Protein AF-A0A9W7YJ71-F1 (afdb_monomer)

pLDDT: mean 81.53, std 12.59, range [41.56, 95.38]

Structure (mmCIF, N/CA/C/O backbone):
data_AF-A0A9W7YJ71-F1
#
_entry.id   AF-A0A9W7YJ71-F1
#
loop_
_atom_site.group_PDB
_atom_site.id
_atom_site.type_symbol
_atom_site.label_atom_id
_atom_site.label_alt_id
_atom_site.label_comp_id
_atom_site.label_asym_id
_atom_site.label_entity_id
_atom_site.label_seq_id
_atom_site.pdbx_PDB_ins_code
_atom_site.Cartn_x
_atom_site.Cartn_y
_atom_site.Cartn_z
_atom_site.occupancy
_atom_site.B_iso_or_equiv
_atom_site.auth_seq_id
_atom_site.auth_comp_id
_atom_site.auth_asym_id
_atom_site.auth_atom_id
_atom_site.pdbx_PDB_model_num
ATOM 1 N N . MET A 1 1 ? -9.038 2.566 -7.094 1.00 49.34 1 MET A N 1
ATOM 2 C CA . MET A 1 1 ? -9.253 1.370 -6.265 1.00 49.34 1 MET A CA 1
ATOM 3 C C . MET A 1 1 ? -8.618 1.609 -4.907 1.00 49.34 1 MET A C 1
ATOM 5 O O . MET A 1 1 ? -7.396 1.577 -4.784 1.00 49.34 1 MET A O 1
ATOM 9 N N . LYS A 1 2 ? -9.420 1.987 -3.913 1.00 62.50 2 LYS A N 1
ATOM 10 C CA . LYS A 1 2 ? -8.947 2.127 -2.531 1.00 62.50 2 LYS A CA 1
ATOM 11 C C . LYS A 1 2 ? -9.105 0.766 -1.852 1.00 62.50 2 LYS A C 1
ATOM 13 O O . LYS A 1 2 ? -10.143 0.144 -1.993 1.00 62.50 2 LYS A O 1
ATOM 18 N N . ILE A 1 3 ? -8.117 0.320 -1.075 1.00 68.12 3 ILE A N 1
ATOM 19 C CA . ILE A 1 3 ? -8.191 -0.930 -0.277 1.00 68.12 3 ILE A CA 1
ATOM 20 C C . ILE A 1 3 ? -9.425 -0.967 0.646 1.00 68.12 3 ILE A C 1
ATOM 22 O O . ILE A 1 3 ? -9.935 -2.026 0.986 1.00 68.12 3 ILE A O 1
ATOM 26 N N . ILE A 1 4 ? -9.928 0.211 1.015 1.00 65.69 4 ILE A N 1
ATOM 27 C CA . ILE A 1 4 ? -11.157 0.383 1.793 1.00 65.69 4 ILE A CA 1
ATOM 28 C C . ILE A 1 4 ? -12.391 -0.100 1.007 1.00 65.69 4 ILE A C 1
ATOM 30 O O . ILE A 1 4 ? -13.30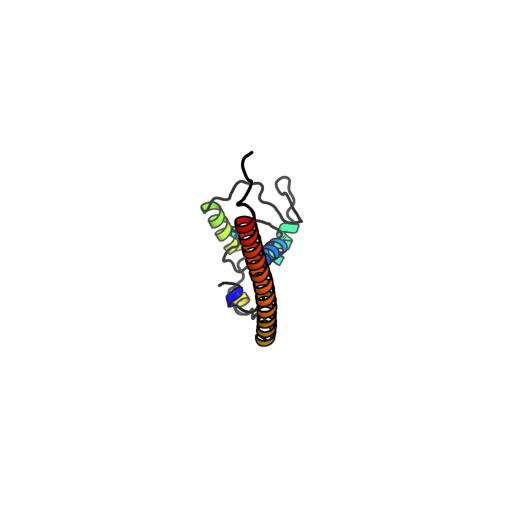8 -0.642 1.604 1.00 65.69 4 ILE A O 1
ATOM 34 N N . GLU A 1 5 ? -12.401 0.058 -0.320 1.00 67.69 5 GLU A N 1
ATOM 35 C CA . GLU A 1 5 ? -13.512 -0.332 -1.204 1.00 67.69 5 GLU A CA 1
ATOM 36 C C . GLU A 1 5 ? -13.524 -1.840 -1.492 1.00 67.69 5 GLU A C 1
ATOM 38 O O . GLU A 1 5 ? -14.567 -2.385 -1.831 1.00 67.69 5 GLU A O 1
ATOM 43 N N . SER A 1 6 ? -12.379 -2.525 -1.383 1.00 69.50 6 SER A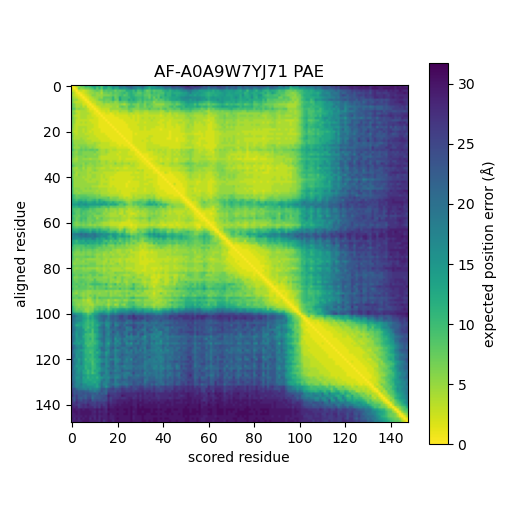 N 1
ATOM 44 C CA . SER A 1 6 ? -12.289 -3.954 -1.707 1.00 69.50 6 SER A CA 1
ATOM 45 C C . SER A 1 6 ? -12.767 -4.874 -0.584 1.00 69.50 6 SER A C 1
ATOM 47 O O . SER A 1 6 ? -12.883 -6.072 -0.825 1.00 69.50 6 SER A O 1
ATOM 49 N N . GLU A 1 7 ? -12.980 -4.352 0.633 1.00 69.31 7 GLU A N 1
ATOM 50 C CA . GLU A 1 7 ? -13.457 -5.060 1.845 1.00 69.31 7 GLU A CA 1
ATOM 51 C C . GLU A 1 7 ? -12.681 -6.336 2.243 1.00 69.31 7 GLU A C 1
ATOM 53 O O . GLU A 1 7 ? -12.984 -6.986 3.240 1.00 69.31 7 GLU A O 1
ATOM 58 N N . CYS A 1 8 ? -11.624 -6.680 1.511 1.00 75.06 8 CYS A N 1
ATOM 59 C CA . CYS A 1 8 ? -10.823 -7.882 1.709 1.00 75.06 8 CYS A CA 1
ATOM 60 C C . CYS A 1 8 ? -9.917 -7.801 2.944 1.00 75.06 8 CYS A C 1
ATOM 62 O O . CYS A 1 8 ? -9.524 -8.825 3.493 1.00 75.06 8 CYS A O 1
ATOM 64 N N . LEU A 1 9 ? -9.576 -6.588 3.389 1.00 77.06 9 LEU A N 1
ATOM 65 C CA . LEU A 1 9 ? -8.653 -6.341 4.499 1.00 77.06 9 LEU A CA 1
ATOM 66 C C . LEU A 1 9 ? -9.236 -5.301 5.466 1.00 77.06 9 LEU A C 1
ATOM 68 O O . LEU A 1 9 ? -8.781 -4.153 5.517 1.00 77.06 9 LEU A O 1
ATOM 72 N N . PRO A 1 10 ? -10.256 -5.684 6.248 1.00 73.25 10 PRO A N 1
ATOM 73 C CA . PRO A 1 10 ? -10.951 -4.770 7.135 1.00 73.25 10 PRO A CA 1
ATOM 74 C C . PRO A 1 10 ? -10.023 -4.232 8.228 1.00 73.25 10 PRO A C 1
ATOM 76 O O . PRO A 1 10 ? -9.239 -4.958 8.841 1.00 73.25 10 PRO A O 1
ATOM 79 N N . GLY A 1 11 ? -10.106 -2.924 8.470 1.00 74.94 11 GLY A N 1
ATOM 80 C CA . GLY A 1 11 ? -9.289 -2.237 9.473 1.00 74.94 11 GLY A CA 1
ATOM 81 C C . GLY A 1 11 ? -7.826 -2.007 9.078 1.00 74.94 11 GLY A C 1
ATOM 82 O O . GLY A 1 11 ? -7.089 -1.417 9.868 1.00 74.94 11 GLY A O 1
ATOM 83 N N . LYS A 1 12 ? -7.384 -2.423 7.881 1.00 82.56 12 LYS A N 1
ATOM 84 C CA . LYS A 1 12 ? -6.053 -2.069 7.369 1.00 82.56 12 LYS A C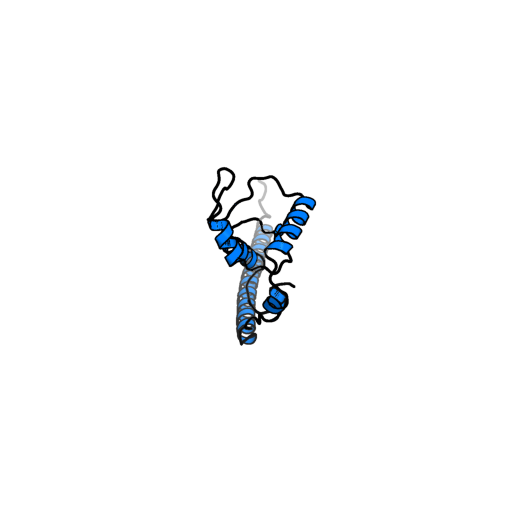A 1
ATOM 85 C C . LYS A 1 12 ? -6.070 -0.698 6.709 1.00 82.56 12 LYS A C 1
ATOM 87 O O . LYS A 1 12 ? -6.935 -0.389 5.892 1.00 82.56 12 LYS A O 1
ATOM 92 N N . THR A 1 13 ? -5.085 0.128 7.048 1.00 84.00 13 THR A N 1
ATOM 93 C CA . THR A 1 13 ? -4.917 1.450 6.434 1.00 84.00 13 THR A CA 1
ATOM 94 C C . THR A 1 13 ? -4.026 1.375 5.196 1.00 84.00 13 THR A C 1
ATOM 96 O O . THR A 1 13 ? -3.167 0.501 5.076 1.00 84.00 13 THR A O 1
ATOM 99 N N . ILE A 1 14 ? -4.168 2.346 4.290 1.00 84.75 14 ILE A N 1
ATOM 100 C CA . ILE A 1 14 ? -3.297 2.474 3.109 1.00 84.75 14 ILE A CA 1
ATOM 101 C C . ILE A 1 14 ? -1.822 2.579 3.530 1.00 84.75 14 ILE A C 1
ATOM 103 O O . ILE A 1 14 ? -0.954 1.984 2.899 1.00 84.75 14 ILE A O 1
ATOM 107 N N . ALA A 1 15 ? -1.533 3.282 4.629 1.00 86.44 15 ALA A N 1
ATOM 108 C CA . ALA A 1 15 ? -0.181 3.402 5.166 1.00 86.44 15 ALA A CA 1
ATOM 109 C C . ALA A 1 15 ? 0.396 2.047 5.610 1.00 86.44 15 ALA A C 1
ATOM 111 O O . ALA A 1 15 ? 1.535 1.732 5.269 1.00 86.44 15 ALA A O 1
ATOM 112 N N . GLN A 1 16 ? -0.387 1.224 6.318 1.00 88.25 16 GLN A N 1
ATOM 113 C CA . GLN A 1 16 ? 0.038 -0.122 6.723 1.00 88.25 16 GLN A CA 1
ATOM 114 C C . GLN A 1 16 ? 0.311 -1.014 5.510 1.00 88.25 16 GLN A C 1
ATOM 116 O O . GLN A 1 16 ? 1.306 -1.736 5.488 1.00 88.25 16 GLN A O 1
ATOM 121 N N . MET A 1 17 ? -0.536 -0.920 4.485 1.00 89.25 17 MET A N 1
ATOM 122 C CA . MET A 1 17 ? -0.374 -1.684 3.249 1.00 89.25 17 MET A CA 1
ATOM 123 C C . MET A 1 17 ? 0.867 -1.243 2.474 1.00 89.25 17 MET A C 1
ATOM 125 O O . MET A 1 17 ? 1.661 -2.085 2.074 1.00 89.25 17 MET A O 1
ATOM 129 N N . ASN A 1 18 ? 1.113 0.063 2.360 1.00 88.88 18 ASN A N 1
ATOM 130 C CA . ASN A 1 18 ? 2.325 0.580 1.725 1.00 88.88 18 ASN A CA 1
ATOM 131 C C . ASN A 1 18 ? 3.600 0.137 2.453 1.00 88.88 18 ASN A C 1
ATOM 133 O O . ASN A 1 18 ? 4.564 -0.260 1.800 1.00 88.88 18 ASN A O 1
ATOM 137 N N . LEU A 1 19 ? 3.610 0.164 3.791 1.00 90.94 19 LEU A N 1
ATOM 138 C CA . LEU A 1 19 ? 4.741 -0.328 4.583 1.00 90.94 19 LEU A CA 1
ATOM 139 C C . LEU A 1 19 ? 4.984 -1.824 4.353 1.00 90.94 19 LEU A C 1
ATOM 141 O O . LEU A 1 19 ? 6.136 -2.247 4.256 1.00 90.94 19 LEU A O 1
ATOM 145 N N . GLN A 1 20 ? 3.919 -2.622 4.247 1.00 91.12 20 GLN A N 1
ATOM 146 C CA . GLN A 1 20 ? 4.037 -4.045 3.941 1.00 91.12 20 GLN A CA 1
ATOM 147 C C . GLN A 1 20 ? 4.596 -4.266 2.529 1.00 91.12 20 GLN A C 1
ATOM 149 O O . GLN A 1 20 ? 5.530 -5.047 2.360 1.00 91.12 20 GLN A O 1
ATOM 154 N N . THR A 1 21 ? 4.105 -3.525 1.534 1.00 91.69 21 THR A N 1
ATOM 155 C CA . THR A 1 21 ? 4.603 -3.593 0.154 1.00 91.69 21 THR A CA 1
ATOM 156 C C . THR A 1 21 ? 6.080 -3.207 0.058 1.00 91.69 21 THR A C 1
ATOM 158 O O . THR A 1 21 ? 6.842 -3.895 -0.612 1.00 91.69 21 THR A O 1
ATOM 161 N N . GLN A 1 22 ? 6.525 -2.162 0.766 1.00 92.19 22 GLN A N 1
ATOM 162 C CA . GLN A 1 22 ? 7.943 -1.773 0.821 1.00 92.19 22 GLN A CA 1
ATOM 163 C C . GLN A 1 22 ? 8.837 -2.898 1.356 1.00 92.19 22 GLN A C 1
ATOM 165 O O . GLN A 1 22 ? 9.925 -3.127 0.828 1.00 92.19 22 GLN A O 1
ATOM 170 N N . ARG A 1 23 ? 8.368 -3.620 2.383 1.00 91.88 23 ARG A N 1
ATOM 171 C CA . ARG A 1 23 ? 9.083 -4.777 2.939 1.00 91.88 23 ARG A CA 1
ATOM 172 C C . ARG A 1 23 ? 9.160 -5.922 1.939 1.00 91.88 23 ARG A C 1
ATOM 174 O O . ARG A 1 23 ? 10.231 -6.489 1.782 1.00 91.88 23 ARG A O 1
ATOM 181 N N . MET A 1 24 ? 8.055 -6.227 1.257 1.00 93.50 24 MET A N 1
ATOM 182 C CA . MET A 1 24 ? 8.017 -7.288 0.244 1.00 93.50 24 MET A CA 1
ATOM 183 C C . MET A 1 24 ? 8.936 -6.975 -0.938 1.00 93.50 24 MET A C 1
ATOM 185 O O . MET A 1 24 ? 9.708 -7.832 -1.342 1.00 93.50 24 MET A O 1
ATOM 189 N N . LEU A 1 25 ? 8.917 -5.734 -1.432 1.00 93.19 25 LEU A N 1
ATOM 190 C CA . LEU A 1 25 ? 9.803 -5.284 -2.509 1.00 93.19 25 LEU A CA 1
ATOM 191 C C . LEU A 1 25 ? 11.270 -5.160 -2.071 1.00 93.19 25 LEU A C 1
ATOM 193 O O . LEU A 1 25 ? 12.152 -5.048 -2.919 1.00 93.19 25 LEU A O 1
ATOM 197 N N . GLY A 1 26 ? 11.551 -5.090 -0.768 1.00 91.94 26 GLY A N 1
ATOM 198 C CA . GLY A 1 26 ? 12.894 -4.835 -0.252 1.00 91.94 26 GLY A CA 1
ATOM 199 C C . GLY A 1 26 ? 13.421 -3.427 -0.556 1.00 91.94 26 GLY A C 1
ATOM 200 O O . GLY A 1 26 ? 14.634 -3.221 -0.564 1.00 91.94 26 GLY A O 1
ATOM 201 N N . GLN A 1 27 ? 12.548 -2.442 -0.803 1.00 92.06 27 GLN A N 1
ATOM 202 C CA . GLN A 1 27 ? 12.927 -1.047 -1.068 1.00 92.06 27 GLN A CA 1
ATOM 203 C C . GLN A 1 27 ? 11.900 -0.045 -0.527 1.00 92.06 27 GLN A C 1
ATOM 205 O O . GLN A 1 27 ? 10.700 -0.305 -0.508 1.00 92.06 27 GLN A O 1
ATOM 210 N N . GLN A 1 28 ? 12.369 1.130 -0.092 1.00 89.56 28 GLN A N 1
ATOM 211 C CA . GLN A 1 28 ? 11.487 2.153 0.492 1.00 89.56 28 GLN A CA 1
ATOM 212 C C . GLN A 1 28 ? 10.707 2.950 -0.563 1.00 89.56 28 GLN A C 1
ATOM 214 O O . GLN A 1 28 ? 9.547 3.306 -0.354 1.00 89.56 28 GLN A O 1
ATOM 219 N N . GLY A 1 29 ? 11.336 3.256 -1.698 1.00 87.88 29 GLY A N 1
ATOM 220 C CA . GLY A 1 29 ? 10.675 3.969 -2.789 1.00 87.88 29 GLY A CA 1
ATOM 221 C C . GLY A 1 29 ? 9.802 3.021 -3.603 1.00 87.88 29 GLY A C 1
ATOM 222 O O . GLY A 1 29 ? 10.300 2.022 -4.094 1.00 87.88 29 GLY A O 1
ATOM 223 N N . THR A 1 30 ? 8.517 3.325 -3.783 1.00 88.75 30 THR A N 1
ATOM 224 C CA . THR A 1 30 ? 7.594 2.486 -4.579 1.00 88.75 30 THR A CA 1
ATOM 225 C C . THR A 1 30 ? 6.960 3.227 -5.758 1.00 88.75 30 THR A C 1
ATOM 227 O O . THR A 1 30 ? 6.169 2.655 -6.500 1.00 88.75 30 THR A O 1
ATOM 230 N N . ALA A 1 31 ? 7.320 4.497 -5.980 1.00 86.94 31 ALA A N 1
ATOM 231 C CA . ALA A 1 31 ? 6.682 5.364 -6.977 1.00 86.94 31 ALA A CA 1
ATOM 232 C C . ALA A 1 31 ? 6.752 4.822 -8.421 1.00 86.94 31 ALA A C 1
ATOM 234 O O . ALA A 1 31 ? 5.829 5.026 -9.217 1.00 86.94 31 ALA A O 1
ATOM 235 N N . GLU A 1 32 ? 7.837 4.118 -8.738 1.00 87.25 32 GLU A N 1
ATOM 236 C CA . GLU A 1 32 ? 8.082 3.433 -10.013 1.00 87.25 32 GLU A CA 1
ATOM 237 C C . GLU A 1 32 ? 7.181 2.209 -10.239 1.00 87.25 32 GLU A C 1
ATOM 239 O O . GLU A 1 32 ? 6.915 1.860 -11.384 1.00 87.25 32 GLU A O 1
ATOM 244 N N . PHE A 1 33 ? 6.644 1.617 -9.168 1.00 88.19 33 PHE A N 1
ATOM 245 C CA . PHE A 1 33 ? 5.728 0.473 -9.214 1.00 88.19 33 PHE A CA 1
ATOM 246 C C . PHE A 1 33 ? 4.249 0.867 -9.099 1.00 88.19 33 PHE A C 1
ATOM 248 O O . PHE A 1 33 ? 3.366 0.026 -9.244 1.00 88.19 33 PHE A O 1
ATOM 255 N N . ASN A 1 34 ? 3.950 2.148 -8.859 1.00 86.38 34 ASN A N 1
ATOM 256 C CA . ASN A 1 34 ? 2.570 2.613 -8.733 1.00 86.38 34 ASN A CA 1
ATOM 257 C C . ASN A 1 34 ? 1.768 2.349 -10.017 1.00 86.38 34 ASN A C 1
ATOM 259 O O . ASN A 1 34 ? 2.098 2.881 -11.081 1.00 86.38 34 ASN A O 1
ATOM 263 N N . GLY A 1 35 ? 0.673 1.596 -9.878 1.00 84.12 35 GLY A N 1
ATOM 264 C CA . GLY A 1 35 ? -0.243 1.256 -10.971 1.00 84.12 35 GLY A CA 1
ATOM 265 C C . GLY A 1 35 ? 0.217 0.095 -11.856 1.00 84.12 35 GLY A C 1
ATOM 266 O O . GLY A 1 35 ? -0.336 -0.068 -12.939 1.00 84.12 35 GLY A O 1
ATOM 267 N N . LEU A 1 36 ? 1.225 -0.671 -11.431 1.00 88.81 36 LEU A N 1
ATOM 268 C CA . LEU A 1 36 ? 1.653 -1.901 -12.095 1.00 88.81 36 LEU A CA 1
ATOM 269 C C . LEU A 1 36 ? 1.162 -3.126 -11.315 1.00 88.81 36 LEU A C 1
ATOM 271 O O . LEU A 1 36 ? 1.173 -3.123 -10.083 1.00 88.81 36 LEU A O 1
ATOM 275 N N . HIS A 1 37 ? 0.787 -4.181 -12.037 1.00 90.31 37 HIS A N 1
ATOM 276 C CA . HIS A 1 37 ? 0.527 -5.498 -11.458 1.00 90.31 37 HIS A CA 1
ATOM 277 C C . HIS A 1 37 ? 1.842 -6.271 -11.436 1.00 90.31 37 HIS A C 1
ATOM 279 O O . HIS A 1 37 ? 2.318 -6.703 -12.480 1.00 90.31 37 HIS A O 1
ATOM 285 N N . VAL A 1 38 ? 2.464 -6.382 -10.263 1.00 90.88 38 VAL A N 1
ATOM 286 C CA . VAL A 1 38 ? 3.789 -6.996 -10.106 1.00 90.88 38 VAL A CA 1
ATOM 287 C C . VAL A 1 38 ? 3.788 -8.020 -8.982 1.00 90.88 38 VAL A C 1
ATOM 289 O O . VAL A 1 38 ? 3.102 -7.839 -7.973 1.00 90.88 38 VAL A O 1
ATOM 292 N N . ASP A 1 39 ? 4.614 -9.056 -9.118 1.00 90.25 39 ASP A N 1
ATOM 293 C CA . ASP A 1 39 ? 4.962 -9.924 -7.996 1.00 90.25 39 ASP A CA 1
ATOM 294 C C . ASP A 1 39 ? 6.030 -9.240 -7.128 1.00 90.25 39 ASP A C 1
ATOM 296 O O . ASP A 1 39 ? 7.217 -9.171 -7.462 1.00 90.25 39 ASP A O 1
ATOM 300 N N . ALA A 1 40 ? 5.590 -8.709 -5.987 1.00 90.44 40 ALA A N 1
ATOM 301 C CA . ALA A 1 40 ? 6.468 -8.003 -5.068 1.00 90.44 40 ALA A CA 1
ATOM 302 C C . ALA A 1 40 ? 7.554 -8.905 -4.456 1.00 90.44 40 ALA A C 1
ATOM 304 O O . ALA A 1 40 ? 8.634 -8.400 -4.153 1.00 90.44 40 ALA A O 1
ATOM 305 N N . LEU A 1 41 ? 7.305 -10.210 -4.287 1.00 90.81 41 LEU A N 1
ATOM 306 C CA . LEU A 1 41 ? 8.279 -11.136 -3.700 1.00 90.81 41 LEU A CA 1
ATOM 307 C C . LEU A 1 41 ? 9.425 -11.424 -4.667 1.00 90.81 41 LEU A C 1
ATOM 309 O O . LEU A 1 41 ? 10.584 -11.429 -4.250 1.00 90.81 41 LEU A O 1
ATOM 313 N N . GLN A 1 42 ? 9.119 -11.598 -5.954 1.00 91.62 42 GLN A N 1
ATOM 314 C CA . GLN A 1 42 ? 10.136 -11.772 -6.992 1.00 91.62 42 GLN A CA 1
ATOM 315 C C . GLN A 1 42 ? 11.082 -10.563 -7.041 1.00 91.62 42 GLN A C 1
ATOM 317 O O . GLN A 1 42 ? 12.306 -10.712 -7.060 1.00 91.62 42 GLN A O 1
ATOM 322 N N . ILE A 1 43 ? 10.523 -9.351 -6.999 1.00 90.50 43 ILE A N 1
ATOM 323 C CA . ILE A 1 43 ? 11.313 -8.113 -6.957 1.00 90.50 43 ILE A CA 1
ATOM 324 C C . ILE A 1 43 ? 12.129 -8.035 -5.661 1.00 90.50 43 ILE A C 1
ATOM 326 O O . ILE A 1 43 ? 13.299 -7.656 -5.701 1.00 90.50 43 ILE A O 1
ATOM 330 N N . GLY A 1 44 ? 11.540 -8.429 -4.529 1.00 91.56 44 GLY A N 1
ATOM 331 C CA . GLY A 1 44 ? 12.219 -8.518 -3.238 1.00 91.56 44 GLY A CA 1
ATOM 332 C C . GLY A 1 44 ? 13.470 -9.387 -3.281 1.00 91.56 44 GLY A C 1
ATOM 333 O O . GLY A 1 44 ? 14.533 -8.936 -2.864 1.00 91.56 44 GLY A O 1
ATOM 334 N N . GLN A 1 45 ? 13.374 -10.584 -3.862 1.00 92.19 45 GLN A N 1
ATOM 335 C CA . GLN A 1 45 ? 14.507 -11.502 -4.028 1.00 92.19 45 GLN A CA 1
ATOM 336 C C . GLN A 1 45 ? 15.609 -10.891 -4.902 1.00 92.19 45 GLN A C 1
ATOM 338 O O . GLN A 1 45 ? 16.786 -10.926 -4.544 1.00 92.19 45 GLN A O 1
ATOM 343 N N . ILE A 1 46 ? 15.236 -10.263 -6.022 1.00 90.62 46 ILE A N 1
ATOM 344 C CA . ILE A 1 46 ? 16.192 -9.560 -6.890 1.00 90.62 46 ILE A CA 1
ATOM 345 C C . ILE A 1 46 ? 16.884 -8.434 -6.113 1.00 90.62 46 ILE A C 1
ATOM 347 O O . ILE A 1 46 ? 18.101 -8.270 -6.198 1.00 90.62 46 ILE A O 1
ATOM 351 N N . ASN A 1 47 ? 16.125 -7.660 -5.340 1.00 90.12 47 ASN A N 1
ATOM 352 C CA . ASN A 1 47 ? 16.646 -6.563 -4.534 1.00 90.12 47 ASN A CA 1
ATOM 353 C C . ASN A 1 47 ? 17.502 -7.046 -3.359 1.00 90.12 47 ASN A C 1
ATOM 355 O O . ASN A 1 47 ? 18.445 -6.360 -2.974 1.00 90.12 47 ASN A O 1
ATOM 359 N N . GLU A 1 48 ? 17.240 -8.218 -2.795 1.00 89.00 48 GLU A N 1
ATOM 360 C CA . GLU A 1 48 ? 18.078 -8.838 -1.769 1.00 89.00 48 GLU A CA 1
ATOM 361 C C . GLU A 1 48 ? 19.467 -9.192 -2.314 1.00 89.00 48 GLU A C 1
ATOM 363 O O . GLU A 1 48 ? 20.473 -8.873 -1.679 1.00 89.00 48 GLU A O 1
ATOM 368 N N . MET A 1 49 ? 19.535 -9.724 -3.536 1.00 89.00 49 MET A N 1
ATOM 369 C CA . MET A 1 49 ? 20.801 -10.064 -4.197 1.00 89.00 49 MET A CA 1
ATOM 370 C C . MET A 1 49 ? 21.612 -8.839 -4.642 1.00 89.00 49 MET A C 1
ATOM 372 O O . MET A 1 49 ? 22.810 -8.954 -4.903 1.00 89.00 49 MET A O 1
ATOM 376 N N . ARG A 1 50 ? 21.000 -7.648 -4.724 1.00 86.62 50 ARG A N 1
ATOM 377 C CA . ARG A 1 50 ? 21.717 -6.418 -5.089 1.00 86.62 50 ARG A CA 1
ATOM 378 C C . ARG A 1 50 ? 22.700 -6.013 -3.993 1.00 86.62 50 ARG A C 1
ATOM 380 O O . ARG A 1 50 ? 22.315 -5.664 -2.871 1.00 86.62 50 ARG A O 1
ATOM 387 N N . GLN A 1 51 ? 23.973 -5.990 -4.369 1.00 84.31 51 GLN A N 1
ATOM 388 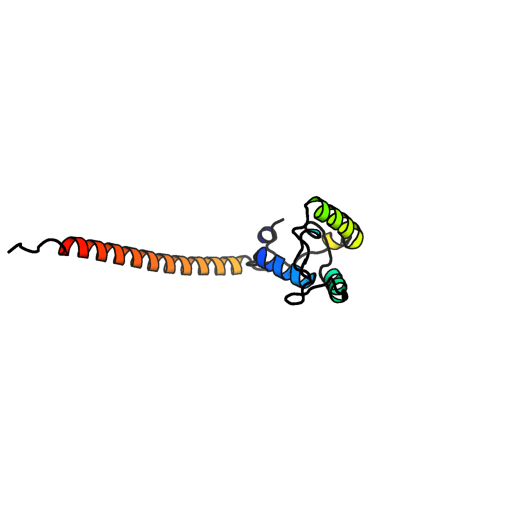C CA . GLN A 1 51 ? 25.089 -5.511 -3.563 1.00 84.31 51 GLN A CA 1
ATOM 389 C C . GLN A 1 51 ? 25.922 -4.530 -4.393 1.00 84.31 51 GLN A C 1
ATOM 391 O O . GLN A 1 51 ? 26.022 -4.664 -5.610 1.00 84.31 51 GLN A O 1
ATOM 396 N N . GLY A 1 52 ? 26.500 -3.523 -3.745 1.00 82.12 52 GLY A N 1
ATOM 397 C CA . GLY A 1 52 ? 27.354 -2.549 -4.416 1.00 82.12 52 GLY A CA 1
ATOM 398 C C . GLY A 1 52 ? 27.630 -1.321 -3.549 1.00 82.12 52 GLY A C 1
ATOM 399 O O . GLY A 1 52 ? 26.903 -1.085 -2.582 1.00 82.12 52 GLY A O 1
ATOM 400 N N . PRO A 1 53 ? 28.652 -0.520 -3.893 1.00 79.62 53 PRO A N 1
ATOM 401 C CA . PRO A 1 53 ? 29.037 0.666 -3.123 1.00 79.62 53 PRO A CA 1
ATOM 402 C C . PRO A 1 53 ? 27.940 1.746 -3.087 1.00 79.62 53 PRO A C 1
ATOM 404 O O . PRO A 1 53 ? 27.873 2.530 -2.141 1.00 79.62 53 PRO A O 1
ATOM 407 N N . GLU A 1 54 ? 27.047 1.756 -4.080 1.00 81.75 54 GLU A N 1
ATOM 408 C CA . GLU A 1 54 ? 25.926 2.700 -4.187 1.00 81.75 54 GLU A CA 1
ATOM 409 C C . GLU A 1 54 ? 24.652 2.227 -3.463 1.00 81.75 54 GLU A C 1
ATOM 411 O O . GLU A 1 54 ? 23.724 3.009 -3.252 1.00 81.75 54 GLU A O 1
ATOM 416 N N . ILE A 1 55 ? 24.593 0.956 -3.048 1.00 83.62 55 ILE A N 1
ATOM 417 C CA . ILE A 1 55 ? 23.409 0.375 -2.412 1.00 83.62 55 ILE A CA 1
ATOM 418 C C . ILE A 1 55 ? 23.497 0.566 -0.900 1.00 83.62 55 ILE A C 1
ATOM 420 O O . ILE A 1 55 ? 24.298 -0.060 -0.206 1.00 83.62 55 ILE A O 1
ATOM 424 N N . ARG A 1 56 ? 22.619 1.413 -0.365 1.00 87.62 56 ARG A N 1
ATOM 425 C CA . ARG A 1 56 ? 22.433 1.585 1.080 1.00 87.62 56 ARG A CA 1
ATOM 426 C C . ARG A 1 56 ? 21.140 0.916 1.520 1.00 87.62 56 ARG A C 1
ATOM 428 O O . ARG A 1 56 ? 20.129 0.975 0.821 1.00 87.62 56 ARG A O 1
ATOM 435 N N . ARG A 1 57 ? 21.166 0.307 2.706 1.00 88.38 57 ARG A N 1
ATOM 436 C CA . ARG A 1 57 ? 20.004 -0.345 3.317 1.00 88.38 57 ARG A CA 1
ATOM 437 C C . ARG A 1 57 ? 19.670 0.300 4.655 1.00 88.38 57 ARG A C 1
ATOM 439 O O . ARG A 1 57 ? 20.561 0.586 5.449 1.00 88.38 57 ARG A O 1
ATOM 446 N N . LYS A 1 58 ? 18.379 0.484 4.919 1.00 86.31 58 LYS A N 1
ATOM 447 C CA . LYS A 1 58 ? 17.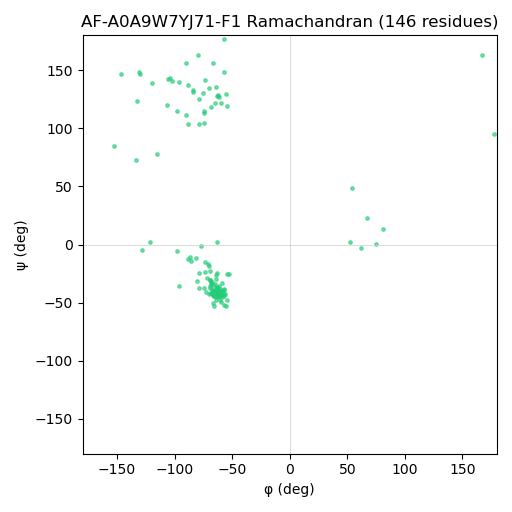837 0.861 6.230 1.00 86.31 58 LYS A CA 1
ATOM 448 C C . LYS A 1 58 ? 16.661 -0.058 6.524 1.00 86.31 58 LYS A C 1
ATOM 450 O O . LYS A 1 58 ? 15.730 -0.122 5.723 1.00 86.31 58 LYS A O 1
ATOM 455 N N . ASN A 1 59 ? 16.706 -0.760 7.657 1.00 83.25 59 ASN A N 1
ATOM 456 C CA . ASN A 1 59 ? 15.720 -1.784 8.029 1.00 83.25 59 ASN A CA 1
ATOM 457 C C . ASN A 1 59 ? 15.549 -2.852 6.930 1.00 83.25 59 ASN A C 1
ATOM 459 O O . ASN A 1 59 ? 14.436 -3.129 6.492 1.00 83.25 59 ASN A O 1
ATOM 463 N N . ASN A 1 60 ? 16.669 -3.382 6.427 1.00 83.69 60 ASN A N 1
ATOM 464 C CA . ASN A 1 60 ? 16.761 -4.360 5.330 1.00 83.69 60 ASN A CA 1
ATOM 465 C C . ASN A 1 60 ? 16.218 -3.914 3.957 1.00 83.69 60 ASN A C 1
ATOM 467 O O . ASN A 1 60 ? 16.411 -4.630 2.978 1.00 83.69 60 ASN A O 1
ATOM 471 N N . CYS A 1 61 ? 15.646 -2.714 3.841 1.00 88.69 61 CYS A N 1
ATOM 472 C CA . CYS A 1 61 ? 15.155 -2.163 2.579 1.00 88.69 61 CYS A CA 1
ATOM 473 C C . CYS A 1 61 ? 16.192 -1.239 1.932 1.00 88.69 61 CYS A C 1
ATOM 475 O O . CYS A 1 61 ? 16.812 -0.424 2.622 1.00 88.69 61 CYS A O 1
ATOM 477 N N . ILE A 1 62 ? 16.336 -1.319 0.608 1.00 89.62 62 ILE A N 1
ATOM 478 C CA . ILE A 1 62 ? 17.141 -0.387 -0.185 1.00 89.62 62 ILE A CA 1
ATOM 479 C C . ILE A 1 62 ? 16.550 1.021 -0.051 1.00 89.62 62 ILE A C 1
ATOM 481 O O . ILE A 1 62 ? 15.345 1.235 -0.237 1.00 89.62 62 ILE A O 1
ATOM 485 N N . VAL A 1 63 ? 17.409 1.982 0.288 1.00 87.25 63 VAL A N 1
ATOM 486 C CA . VAL A 1 63 ? 17.053 3.401 0.362 1.00 87.25 63 VAL A CA 1
ATOM 487 C C . VAL A 1 63 ? 17.559 4.137 -0.866 1.00 87.25 63 VAL A C 1
ATOM 489 O O . VAL A 1 63 ? 18.662 3.880 -1.345 1.00 87.25 63 VAL A O 1
ATOM 492 N N . ASN A 1 64 ? 16.756 5.072 -1.372 1.00 79.69 64 ASN A N 1
ATOM 493 C CA . ASN A 1 64 ? 17.208 5.959 -2.432 1.00 79.69 64 ASN A CA 1
ATOM 494 C C . ASN A 1 64 ? 18.167 6.994 -1.828 1.00 79.69 64 ASN A C 1
ATOM 496 O O . ASN A 1 64 ? 17.755 7.809 -1.007 1.00 79.69 64 ASN A O 1
ATOM 500 N N . MET A 1 65 ? 19.439 6.922 -2.216 1.00 75.56 65 MET A N 1
ATOM 501 C CA . MET A 1 65 ? 20.475 7.879 -1.813 1.00 75.56 65 MET A CA 1
ATOM 502 C C . MET A 1 65 ? 20.533 9.104 -2.735 1.00 75.56 65 MET A C 1
ATOM 504 O O . MET A 1 65 ? 21.219 10.073 -2.420 1.00 75.56 65 MET A O 1
ATOM 508 N N . GLY A 1 66 ? 19.831 9.064 -3.872 1.00 67.12 66 GLY A N 1
ATOM 509 C CA . GLY A 1 66 ? 19.691 10.198 -4.775 1.00 67.12 66 GLY A CA 1
ATOM 510 C C . GLY A 1 66 ? 18.646 11.199 -4.284 1.00 67.12 66 GLY A C 1
ATOM 511 O O . GLY A 1 66 ? 17.796 10.888 -3.449 1.00 67.12 66 GLY A O 1
ATOM 512 N N . GLY A 1 67 ? 18.690 12.412 -4.838 1.00 73.19 67 GLY A N 1
ATOM 513 C CA . GLY A 1 67 ? 17.649 13.416 -4.627 1.00 73.19 67 GLY A CA 1
ATOM 514 C C . GLY A 1 67 ? 16.256 12.927 -5.045 1.00 73.19 67 GLY A C 1
ATOM 515 O O . GLY A 1 67 ? 16.070 11.827 -5.575 1.00 73.19 67 GLY A O 1
ATOM 516 N N . LYS A 1 68 ? 15.242 13.765 -4.812 1.00 76.31 68 LYS A N 1
ATOM 517 C CA . LYS A 1 68 ? 13.863 13.465 -5.210 1.00 76.31 68 LYS A CA 1
ATOM 518 C C . LYS A 1 68 ? 13.824 13.152 -6.711 1.00 76.31 68 LYS A C 1
ATOM 520 O O . LYS A 1 68 ? 14.175 14.005 -7.521 1.00 76.31 68 LYS A O 1
ATOM 525 N N . LEU A 1 69 ? 13.398 11.937 -7.062 1.00 75.75 69 LEU A N 1
ATOM 526 C CA . LEU A 1 69 ? 13.233 11.529 -8.457 1.00 75.75 69 LEU A CA 1
ATOM 527 C C . LEU A 1 69 ? 12.296 12.517 -9.157 1.00 75.75 69 LEU A C 1
ATOM 529 O O . LEU A 1 69 ? 11.213 12.828 -8.647 1.00 75.75 69 LEU A O 1
ATOM 533 N N . THR A 1 70 ? 12.723 13.018 -10.313 1.00 84.56 70 THR A N 1
ATOM 534 C CA . THR A 1 70 ? 11.875 13.859 -11.154 1.00 84.56 70 THR A CA 1
ATOM 535 C C . THR A 1 70 ? 10.718 13.027 -11.699 1.00 84.56 70 THR A C 1
ATOM 537 O O . THR A 1 70 ? 10.788 11.800 -11.794 1.00 84.56 70 THR A O 1
ATOM 540 N N . ARG A 1 71 ? 9.619 13.694 -12.059 1.00 83.56 71 ARG A N 1
ATOM 541 C CA . ARG A 1 71 ? 8.434 13.021 -12.607 1.00 83.56 71 ARG A CA 1
ATOM 542 C C . ARG A 1 71 ? 8.767 12.205 -13.863 1.00 83.56 71 ARG A C 1
ATOM 544 O O . ARG A 1 71 ? 8.260 11.098 -14.009 1.00 83.56 71 ARG A O 1
ATOM 551 N N . GLU A 1 72 ? 9.633 12.740 -14.718 1.00 85.88 72 GLU A N 1
ATOM 552 C CA . GLU A 1 72 ? 10.085 12.102 -15.959 1.00 85.88 72 GLU A CA 1
ATOM 553 C C . GLU A 1 72 ? 10.862 10.812 -15.688 1.00 85.88 72 GLU A C 1
ATOM 555 O O . GLU A 1 72 ? 10.595 9.783 -16.304 1.00 85.88 72 GLU A O 1
ATOM 560 N N . GLU A 1 73 ? 11.764 10.829 -14.706 1.00 83.94 73 GLU A N 1
ATOM 561 C CA . GLU A 1 73 ? 12.552 9.653 -14.338 1.00 83.94 73 GLU A CA 1
ATOM 562 C C . GLU A 1 73 ? 11.676 8.557 -13.716 1.00 83.94 73 GLU A C 1
ATOM 564 O O . GLU A 1 73 ? 11.849 7.373 -14.012 1.00 83.94 73 GLU A O 1
ATOM 569 N N . VAL A 1 74 ? 10.684 8.936 -12.901 1.00 85.44 74 VAL A N 1
ATOM 570 C CA . VAL A 1 74 ? 9.687 7.985 -12.381 1.00 85.44 74 VAL A CA 1
ATOM 571 C C . VAL A 1 74 ? 8.904 7.344 -13.524 1.00 85.44 74 VAL A C 1
ATOM 573 O O . VAL A 1 74 ? 8.657 6.139 -13.492 1.00 85.44 74 VAL A O 1
ATOM 576 N N . GLU A 1 75 ? 8.517 8.117 -14.538 1.00 86.69 75 GLU A N 1
ATOM 577 C CA . GLU A 1 75 ? 7.787 7.587 -15.689 1.00 86.69 75 GLU A CA 1
ATOM 578 C C . GLU A 1 75 ? 8.659 6.667 -16.552 1.00 86.69 75 GLU A C 1
ATOM 580 O O . GLU A 1 75 ? 8.201 5.592 -16.948 1.00 86.69 75 GLU A O 1
ATOM 585 N N . ARG A 1 76 ? 9.923 7.037 -16.792 1.00 88.31 76 ARG A N 1
ATOM 586 C CA . ARG A 1 76 ? 10.896 6.194 -17.501 1.00 88.31 76 ARG A CA 1
ATOM 587 C C . ARG A 1 76 ? 11.062 4.850 -16.797 1.00 88.31 76 ARG A C 1
ATOM 589 O O . ARG A 1 76 ? 10.850 3.805 -17.411 1.00 88.31 76 ARG A O 1
ATOM 596 N N . ARG A 1 77 ? 11.340 4.870 -15.489 1.00 87.50 77 ARG A N 1
ATOM 597 C CA . ARG A 1 77 ? 11.465 3.649 -14.677 1.00 87.50 77 ARG A CA 1
ATOM 598 C C . ARG A 1 77 ? 10.182 2.836 -14.662 1.00 87.50 77 ARG A C 1
ATOM 600 O O . ARG A 1 77 ? 10.243 1.618 -14.757 1.00 87.50 77 ARG A O 1
ATOM 607 N N . ARG A 1 78 ? 9.018 3.488 -14.607 1.00 88.56 78 ARG A N 1
ATOM 608 C CA . ARG A 1 78 ? 7.728 2.794 -14.679 1.00 88.56 78 ARG A CA 1
ATOM 609 C C . ARG A 1 78 ? 7.560 2.053 -16.003 1.00 88.56 78 ARG A C 1
ATOM 611 O O . ARG A 1 78 ? 7.108 0.916 -15.981 1.00 88.56 78 ARG A O 1
ATOM 618 N N . LYS A 1 79 ? 7.924 2.656 -17.140 1.00 88.06 79 LYS A N 1
ATOM 619 C CA . LYS A 1 79 ? 7.880 1.984 -18.455 1.00 88.06 79 LYS A CA 1
ATOM 620 C C . LYS A 1 79 ? 8.828 0.784 -18.503 1.00 88.06 79 LYS A C 1
ATOM 622 O O . LYS A 1 79 ? 8.445 -0.278 -18.980 1.00 88.06 79 LYS A O 1
ATOM 627 N N . GLU A 1 80 ? 10.027 0.923 -17.946 1.00 89.06 80 GLU A N 1
ATOM 628 C CA . GLU A 1 80 ? 11.000 -0.174 -17.874 1.00 89.06 80 GLU A CA 1
ATOM 629 C C . GLU A 1 80 ? 10.543 -1.307 -16.954 1.00 89.06 80 GLU A C 1
ATOM 631 O O . GLU A 1 80 ? 10.676 -2.479 -17.298 1.00 89.06 80 GLU A O 1
ATOM 636 N N . HIS A 1 81 ? 9.992 -0.974 -15.788 1.00 88.56 81 HIS A N 1
ATOM 637 C CA . HIS A 1 81 ? 9.485 -1.954 -14.833 1.00 88.56 81 HIS A CA 1
ATOM 638 C C . HIS A 1 81 ? 8.233 -2.644 -15.354 1.00 88.56 81 HIS A C 1
ATOM 640 O O . HIS A 1 81 ? 8.091 -3.844 -15.152 1.00 88.56 81 HIS A O 1
ATOM 646 N N . ARG A 1 82 ? 7.377 -1.922 -16.082 1.00 87.56 82 ARG A N 1
ATOM 647 C CA . ARG A 1 82 ? 6.239 -2.497 -16.796 1.00 87.56 82 ARG A CA 1
ATOM 648 C C . ARG A 1 82 ? 6.698 -3.610 -17.736 1.00 87.56 82 ARG A C 1
ATOM 650 O O . ARG A 1 82 ? 6.246 -4.735 -17.615 1.00 87.56 82 ARG A O 1
ATOM 657 N N . ALA A 1 83 ? 7.666 -3.327 -18.604 1.00 87.25 83 ALA A N 1
ATOM 658 C CA . ALA A 1 83 ? 8.164 -4.321 -19.554 1.00 87.25 83 ALA A CA 1
ATOM 659 C C . ALA A 1 83 ? 8.840 -5.537 -18.889 1.00 87.25 83 ALA A C 1
ATOM 661 O O . ALA A 1 83 ? 8.887 -6.607 -19.487 1.00 87.25 83 ALA A O 1
ATOM 662 N N . LYS A 1 84 ? 9.396 -5.375 -17.680 1.00 87.06 84 LYS A N 1
ATOM 663 C CA . LYS A 1 84 ? 10.175 -6.421 -16.993 1.00 87.06 84 LYS A CA 1
ATOM 664 C C . LYS A 1 84 ? 9.379 -7.253 -15.991 1.00 87.06 84 LYS A C 1
ATOM 666 O O . LYS A 1 84 ? 9.690 -8.424 -15.818 1.00 87.06 84 LYS A O 1
ATOM 671 N N . PHE A 1 85 ? 8.435 -6.636 -15.288 1.00 87.44 85 PHE A N 1
ATOM 672 C CA . PHE A 1 85 ? 7.800 -7.204 -14.095 1.00 87.44 85 PHE A CA 1
ATOM 673 C C . PHE A 1 85 ? 6.272 -7.198 -14.155 1.00 87.44 85 PHE A C 1
ATOM 675 O O . PHE A 1 85 ? 5.649 -7.693 -13.218 1.00 87.44 85 PHE A O 1
ATOM 682 N N . GLU A 1 86 ? 5.659 -6.612 -15.192 1.00 88.12 86 GLU A N 1
ATOM 683 C CA . GLU A 1 86 ? 4.203 -6.653 -15.323 1.00 88.12 86 GLU A CA 1
ATOM 684 C C . GLU A 1 86 ? 3.750 -8.094 -15.539 1.00 88.12 86 GLU A C 1
ATOM 686 O O . GLU A 1 86 ? 4.175 -8.783 -16.467 1.00 88.12 86 GLU A O 1
ATOM 691 N N . VAL A 1 87 ? 2.899 -8.546 -14.628 1.00 88.06 87 VAL A N 1
ATOM 692 C CA . VAL A 1 87 ? 2.280 -9.860 -14.691 1.00 88.06 87 VAL A CA 1
ATOM 693 C C . VAL A 1 87 ? 1.215 -9.840 -15.787 1.00 88.06 87 VAL A C 1
ATOM 695 O O . VAL A 1 87 ? 0.496 -8.850 -15.949 1.00 88.06 87 VAL A O 1
ATOM 698 N N . ALA A 1 88 ? 1.113 -10.942 -16.529 1.00 88.75 88 ALA A N 1
ATOM 699 C CA . ALA A 1 88 ? 0.115 -11.106 -17.574 1.00 88.75 88 ALA A CA 1
ATOM 700 C C . ALA A 1 88 ? -1.319 -10.935 -17.032 1.00 88.75 88 ALA A C 1
ATOM 702 O O . ALA A 1 88 ? -1.606 -11.189 -15.856 1.00 88.75 88 ALA A O 1
ATOM 703 N N . GLU A 1 89 ? -2.205 -10.432 -17.893 1.00 86.25 89 GLU A N 1
ATOM 704 C CA . GLU A 1 89 ? -3.545 -9.997 -17.493 1.00 86.25 89 GLU A CA 1
ATOM 705 C C . GLU A 1 89 ? -4.430 -11.125 -16.974 1.00 86.25 89 GLU A C 1
ATOM 707 O O . GLU A 1 89 ? -5.162 -10.963 -15.996 1.00 86.25 89 GLU A O 1
ATOM 712 N N . ASP A 1 90 ? -4.294 -12.292 -17.586 1.00 86.44 90 ASP A N 1
ATOM 713 C CA . ASP A 1 90 ? -4.944 -13.534 -17.195 1.00 86.44 90 ASP A CA 1
ATOM 714 C C . ASP A 1 90 ? -4.624 -13.928 -15.747 1.00 86.44 90 ASP A C 1
ATOM 716 O O . ASP A 1 90 ? -5.525 -14.271 -14.978 1.00 86.44 90 ASP A O 1
ATOM 720 N N . VAL A 1 91 ? -3.356 -13.815 -15.347 1.00 86.88 91 VAL A N 1
ATOM 721 C CA . VAL A 1 91 ? -2.905 -14.197 -14.010 1.00 86.88 91 VAL A CA 1
ATOM 722 C C . VAL A 1 91 ? -3.523 -13.280 -12.964 1.00 86.88 91 VAL A C 1
ATOM 724 O O . VAL A 1 91 ? -4.153 -13.783 -12.037 1.00 86.88 91 VAL A O 1
ATOM 727 N N . TRP A 1 92 ? -3.405 -11.952 -13.092 1.00 84.94 92 TRP A N 1
ATOM 728 C CA . TRP A 1 92 ? -3.925 -11.063 -12.046 1.00 84.94 92 TRP A CA 1
ATOM 729 C C . TRP A 1 92 ? -5.456 -11.007 -12.016 1.00 84.94 92 TRP A C 1
ATOM 731 O O . TRP A 1 92 ? -6.027 -10.860 -10.936 1.00 84.94 92 TRP A O 1
ATOM 741 N N . THR A 1 93 ? -6.128 -11.209 -13.153 1.00 85.25 93 THR A N 1
ATOM 742 C CA . THR A 1 93 ? -7.598 -11.295 -13.216 1.00 85.25 93 THR A CA 1
ATOM 743 C C . THR A 1 93 ? -8.131 -12.549 -12.517 1.00 85.25 93 THR A C 1
ATOM 745 O O . THR A 1 93 ? -9.210 -12.523 -11.926 1.00 85.25 93 THR A O 1
ATOM 748 N N . SER A 1 94 ? -7.367 -13.645 -12.537 1.00 88.38 94 SER A N 1
ATOM 749 C CA . SER A 1 94 ? -7.737 -14.895 -11.862 1.00 88.38 94 SER A CA 1
ATOM 750 C C . SER A 1 94 ? -7.599 -14.847 -10.333 1.00 88.38 94 SER A C 1
ATOM 752 O O . SER A 1 94 ? -8.142 -15.709 -9.638 1.00 88.38 94 SER A O 1
ATOM 754 N N . ILE A 1 95 ? -6.895 -13.846 -9.786 1.00 83.88 95 ILE A N 1
ATOM 755 C CA . ILE A 1 95 ? -6.681 -13.717 -8.341 1.00 83.88 95 ILE A CA 1
ATOM 756 C C . ILE A 1 95 ? -7.972 -13.231 -7.680 1.00 83.88 95 ILE A C 1
ATOM 758 O O . ILE A 1 95 ? -8.313 -12.049 -7.704 1.00 83.88 95 ILE A O 1
ATOM 762 N N . VAL A 1 96 ? -8.665 -14.150 -7.012 1.00 81.69 96 VAL A N 1
ATOM 763 C CA . VAL A 1 96 ? -9.826 -13.840 -6.174 1.00 81.69 96 VAL A CA 1
ATOM 764 C C . VAL A 1 96 ? -9.378 -13.759 -4.718 1.00 81.69 96 VAL A C 1
ATOM 766 O O . VAL A 1 96 ? -8.954 -14.751 -4.127 1.00 81.69 96 VAL A O 1
ATOM 769 N N . LEU A 1 97 ? -9.476 -12.569 -4.122 1.00 79.06 97 LEU A N 1
ATOM 770 C CA . LEU A 1 97 ? -9.188 -12.394 -2.700 1.00 79.06 97 LEU A CA 1
ATOM 771 C C . LEU A 1 97 ? -10.344 -12.956 -1.857 1.00 79.06 97 LEU A C 1
ATOM 773 O O . LEU A 1 97 ? -11.499 -12.587 -2.102 1.00 79.06 97 LEU A O 1
ATOM 777 N N . PRO A 1 98 ? -10.067 -13.803 -0.848 1.00 74.69 98 PRO A N 1
ATOM 778 C CA . PRO A 1 98 ? -11.099 -14.274 0.063 1.00 74.69 98 PRO A CA 1
ATOM 779 C C . PRO A 1 98 ? -11.667 -13.078 0.828 1.00 74.69 98 PRO A C 1
ATOM 781 O O . PRO A 1 98 ? -10.927 -12.281 1.411 1.00 74.69 98 PRO A O 1
ATOM 784 N N . ARG A 1 99 ? -12.991 -12.933 0.804 1.00 72.12 99 ARG A N 1
ATOM 785 C CA . ARG A 1 99 ? -13.683 -11.923 1.604 1.00 72.12 99 ARG A CA 1
ATOM 786 C C . ARG A 1 99 ? -13.899 -12.496 3.002 1.00 72.12 99 ARG A C 1
ATOM 788 O O . ARG A 1 99 ? -14.344 -13.634 3.099 1.00 72.12 99 ARG A O 1
ATOM 795 N N . PRO A 1 100 ? -13.570 -11.764 4.078 1.00 67.25 100 PRO A N 1
ATOM 796 C CA . PRO A 1 100 ? -13.842 -12.248 5.422 1.00 67.25 100 PRO A CA 1
ATOM 797 C C . PRO A 1 100 ? -15.353 -12.442 5.601 1.00 67.25 100 PRO A C 1
ATOM 799 O O . PRO A 1 100 ? -16.129 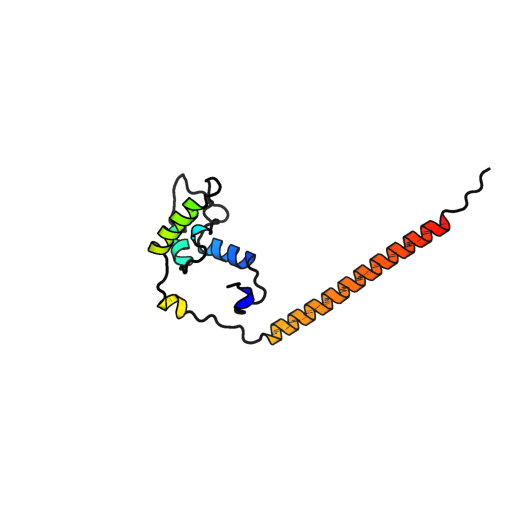-11.517 5.368 1.00 67.25 100 PRO A O 1
ATOM 802 N N . ASP A 1 101 ? -15.749 -13.639 6.035 1.00 60.44 101 ASP A N 1
ATOM 803 C CA . ASP A 1 101 ? -17.130 -14.148 6.025 1.00 60.44 101 ASP A CA 1
ATOM 804 C C . ASP A 1 101 ? -18.137 -13.382 6.898 1.00 60.44 101 ASP A C 1
ATOM 806 O O . ASP A 1 101 ? -19.298 -13.777 6.984 1.00 60.44 101 ASP A O 1
ATOM 810 N N . ASN A 1 102 ? -17.760 -12.292 7.575 1.00 62.97 102 ASN A N 1
ATOM 811 C CA . ASN A 1 102 ? -18.724 -11.613 8.430 1.00 62.97 102 ASN A CA 1
ATOM 812 C C . ASN A 1 102 ? -18.469 -10.117 8.614 1.00 62.97 102 ASN A C 1
ATOM 814 O O . ASN A 1 102 ? -17.931 -9.655 9.624 1.00 62.97 102 ASN A O 1
ATOM 818 N N . SER A 1 103 ? -18.971 -9.334 7.657 1.00 63.69 103 SER A N 1
ATOM 819 C CA . SER A 1 103 ? -19.138 -7.885 7.808 1.00 63.69 103 SER A CA 1
ATOM 820 C C . SER A 1 103 ? -19.929 -7.521 9.076 1.00 63.69 103 SER A C 1
ATOM 822 O O . SER A 1 103 ? -19.730 -6.444 9.631 1.00 63.69 103 SER A O 1
ATOM 824 N N . LEU A 1 104 ? -20.775 -8.428 9.585 1.00 64.94 104 LEU A N 1
ATOM 825 C CA . LEU A 1 104 ? -21.514 -8.252 10.839 1.00 64.94 104 LEU A CA 1
ATOM 826 C C . LEU A 1 104 ? -20.596 -8.208 12.065 1.00 64.94 104 LEU A C 1
ATOM 828 O O . LEU A 1 104 ? -20.761 -7.335 12.906 1.00 64.94 104 LEU A O 1
ATOM 832 N N . VAL A 1 105 ? -19.566 -9.057 12.133 1.00 66.62 105 VAL A N 1
ATOM 833 C CA . VAL A 1 105 ? -18.610 -9.059 13.259 1.00 66.62 105 VAL A CA 1
ATOM 834 C C . VAL A 1 105 ? -17.781 -7.770 13.276 1.00 66.62 105 VAL A C 1
ATOM 836 O O . VAL A 1 105 ? -17.467 -7.226 14.335 1.00 66.62 105 VAL A O 1
ATOM 839 N N . LEU A 1 106 ? -17.456 -7.234 12.097 1.00 68.62 106 LEU A N 1
ATOM 840 C CA . LEU A 1 106 ? -16.801 -5.930 11.975 1.00 68.62 106 LEU A CA 1
ATOM 841 C C . LEU A 1 106 ? -17.725 -4.783 12.379 1.00 68.62 106 LEU A C 1
ATOM 843 O O . LEU A 1 106 ? -17.278 -3.864 13.066 1.00 68.62 106 LEU A O 1
ATOM 847 N N . LEU A 1 107 ? -18.995 -4.836 11.973 1.00 75.50 107 LEU A N 1
ATOM 848 C CA . LEU A 1 107 ? -20.005 -3.859 12.370 1.00 75.50 107 LEU A CA 1
ATOM 849 C C . LEU A 1 107 ? -20.235 -3.880 13.880 1.00 75.50 107 LEU A C 1
ATOM 851 O O . LEU A 1 107 ? -20.306 -2.813 14.482 1.00 75.50 107 LEU A O 1
ATOM 855 N N . ASP A 1 108 ? -20.282 -5.054 14.503 1.00 78.88 108 ASP A N 1
ATOM 856 C CA . ASP A 1 108 ? -20.434 -5.183 15.952 1.00 78.88 108 ASP A CA 1
ATOM 857 C C . ASP A 1 108 ? -19.224 -4.615 16.689 1.00 78.88 108 ASP A C 1
ATOM 859 O O . ASP A 1 108 ? -19.382 -3.821 17.616 1.00 78.88 108 ASP A O 1
ATOM 863 N N . ARG A 1 109 ? -18.008 -4.892 16.206 1.00 77.50 109 ARG A N 1
ATOM 864 C CA . ARG A 1 109 ? -16.795 -4.267 16.747 1.00 77.50 109 ARG A CA 1
ATOM 865 C C . ARG A 1 109 ? -16.819 -2.742 16.605 1.00 77.50 109 ARG A C 1
ATOM 867 O O . ARG A 1 109 ? -16.427 -2.039 17.531 1.00 77.50 109 ARG A O 1
ATOM 874 N N . LYS A 1 110 ? -17.295 -2.219 15.470 1.00 82.81 110 LYS A N 1
ATOM 875 C CA . LYS A 1 110 ? -17.417 -0.771 15.228 1.00 82.81 110 LYS A CA 1
ATOM 876 C C . LYS A 1 110 ? -18.496 -0.118 16.085 1.00 82.81 110 LYS A C 1
ATOM 878 O O . LYS A 1 110 ? -18.299 0.997 16.559 1.00 82.81 110 LYS A O 1
ATOM 883 N N . ARG A 1 111 ? -19.615 -0.806 16.312 1.00 87.62 111 ARG A N 1
ATOM 884 C CA . ARG A 1 111 ? -20.657 -0.378 17.253 1.00 87.62 111 ARG A CA 1
ATOM 885 C C . ARG A 1 111 ? -20.116 -0.322 18.675 1.00 87.62 111 ARG A C 1
ATOM 887 O O . ARG A 1 111 ? -20.427 0.621 19.391 1.00 87.62 111 ARG A O 1
ATOM 894 N N . GLU A 1 112 ? -19.285 -1.281 19.066 1.00 89.12 112 GLU A N 1
ATOM 895 C CA . GLU A 1 112 ? -18.678 -1.287 20.396 1.00 89.12 112 GLU A CA 1
ATOM 896 C C . GLU A 1 112 ? -17.636 -0.170 20.560 1.00 89.12 112 GLU A C 1
ATOM 898 O O . GLU A 1 112 ? -17.680 0.568 21.541 1.00 89.12 112 GLU A O 1
ATOM 903 N N . GLU A 1 113 ? -16.781 0.053 19.554 1.00 89.81 113 GLU A N 1
ATOM 904 C CA . GLU A 1 113 ? -15.878 1.217 19.516 1.00 89.81 113 GLU A CA 1
ATOM 905 C C . GLU A 1 113 ? -16.649 2.543 19.629 1.00 89.81 113 GLU A C 1
ATOM 907 O O . GLU A 1 113 ? -16.245 3.428 20.382 1.00 89.81 113 GLU A O 1
ATOM 912 N N . MET A 1 114 ? -17.785 2.674 18.934 1.00 93.06 114 MET A N 1
ATOM 913 C CA . MET A 1 114 ? -18.635 3.867 19.002 1.00 93.06 114 MET A CA 1
ATOM 914 C C . MET A 1 114 ? -19.170 4.114 20.418 1.00 93.06 114 MET A C 1
ATOM 916 O O . MET A 1 114 ? -19.180 5.257 20.869 1.00 93.06 114 MET A O 1
ATOM 920 N N . LYS A 1 115 ? -19.585 3.063 21.138 1.00 94.38 115 LYS A N 1
ATOM 921 C CA . LYS A 1 115 ? -20.051 3.191 22.528 1.00 94.38 115 LYS A CA 1
ATOM 922 C C . LYS A 1 115 ? -18.936 3.658 23.460 1.00 94.38 115 LYS A C 1
ATOM 924 O O . LYS A 1 115 ? -19.172 4.546 24.276 1.00 94.38 115 LYS A O 1
ATOM 929 N N . CYS A 1 116 ? -17.737 3.088 23.334 1.00 92.75 116 CYS A N 1
ATOM 930 C CA . CYS A 1 116 ? -16.586 3.493 24.144 1.00 92.75 116 CYS A CA 1
ATOM 931 C C . CYS A 1 116 ? -16.228 4.964 23.909 1.00 92.75 116 CYS A C 1
ATOM 933 O O . CYS A 1 116 ? -16.122 5.724 24.867 1.00 92.75 116 CYS A O 1
ATOM 935 N N . LEU A 1 117 ? -16.139 5.385 22.645 1.00 94.00 117 LEU A N 1
ATOM 936 C CA . LEU A 1 117 ? -15.845 6.776 22.290 1.00 94.00 117 LEU A CA 1
ATOM 937 C C . LEU A 1 117 ? -16.931 7.746 22.771 1.00 94.00 117 LEU A C 1
ATOM 939 O O . LEU A 1 117 ? -16.614 8.842 23.222 1.00 94.00 117 LEU A O 1
ATOM 943 N N . ALA A 1 118 ? -18.207 7.356 22.707 1.00 95.38 118 ALA A N 1
ATOM 944 C CA . ALA A 1 118 ? -19.299 8.178 23.226 1.00 95.38 118 ALA A CA 1
ATOM 945 C C . ALA A 1 118 ? -19.186 8.391 24.744 1.00 95.38 118 ALA A C 1
ATOM 947 O O . ALA A 1 118 ? -19.465 9.485 25.232 1.00 95.38 118 ALA A O 1
ATOM 948 N N . LYS A 1 119 ? -18.743 7.366 25.482 1.00 94.50 119 LYS A N 1
ATOM 949 C CA . LYS A 1 119 ? -18.479 7.474 26.919 1.00 94.50 119 LYS A CA 1
ATOM 950 C C . LYS A 1 119 ? -17.305 8.412 27.203 1.00 94.50 119 LYS A C 1
ATOM 952 O O . LYS A 1 119 ? -17.464 9.338 27.987 1.00 94.50 119 LYS A O 1
ATOM 957 N N . GLU A 1 120 ? -16.176 8.213 26.524 1.00 94.88 120 GLU A N 1
ATOM 958 C CA . GLU A 1 120 ? -14.999 9.082 26.665 1.00 94.88 120 GLU A CA 1
ATOM 959 C C . GLU A 1 120 ? -15.332 10.546 26.351 1.00 94.88 120 GLU A C 1
ATOM 961 O O . GLU A 1 120 ? -14.933 11.448 27.083 1.00 94.88 120 GLU A O 1
ATOM 966 N N . LEU A 1 121 ? -16.114 10.792 25.295 1.00 94.44 121 LEU A N 1
ATOM 967 C CA . LEU A 1 121 ? -16.581 12.133 24.959 1.00 94.44 121 LEU A CA 1
ATOM 968 C C . LEU A 1 121 ? -17.443 12.729 26.080 1.00 94.44 121 LEU A C 1
ATOM 970 O O . LEU A 1 121 ? -17.278 13.899 26.414 1.00 94.44 121 LEU A O 1
ATOM 974 N N . GLY A 1 122 ? -18.336 11.933 26.675 1.00 94.94 122 GLY A N 1
ATOM 975 C CA . GLY A 1 122 ? -19.135 12.346 27.828 1.00 94.94 122 GLY A CA 1
ATOM 976 C C . GLY A 1 122 ? -18.275 12.737 29.032 1.00 94.94 122 GLY A C 1
ATOM 977 O O . GLY A 1 122 ? -18.513 13.784 29.633 1.00 94.94 122 GLY A O 1
ATOM 978 N N . ASP A 1 123 ? -17.242 11.950 29.333 1.00 94.75 123 ASP A N 1
ATOM 979 C CA . ASP A 1 123 ? -16.306 12.228 30.426 1.00 94.75 123 ASP A CA 1
ATOM 980 C C . ASP A 1 123 ? -15.541 13.543 30.183 1.00 94.75 123 ASP A C 1
ATOM 982 O O . ASP A 1 123 ? -15.420 14.372 31.087 1.00 94.75 123 ASP A O 1
ATOM 986 N N . VAL A 1 124 ? -15.085 13.782 28.947 1.00 94.81 124 VAL A N 1
ATOM 987 C CA . VAL A 1 124 ? -14.417 15.037 28.557 1.00 94.81 124 VAL A CA 1
ATOM 988 C C . VAL A 1 124 ? -15.359 16.233 28.683 1.00 94.81 124 VAL A C 1
ATOM 990 O O . VAL A 1 124 ? -14.970 17.257 29.241 1.00 94.81 124 VAL A O 1
ATOM 993 N N . VAL A 1 125 ? -16.603 16.116 28.212 1.00 95.38 125 VAL A N 1
ATOM 994 C CA . VAL A 1 125 ? -17.605 17.190 28.321 1.00 95.38 125 VAL A CA 1
ATOM 995 C C . VAL A 1 125 ? -17.914 17.511 29.785 1.00 95.38 125 VAL A C 1
ATOM 997 O O . VAL A 1 125 ? -17.986 18.683 30.148 1.00 95.38 125 VAL A O 1
ATOM 1000 N N . ALA A 1 126 ? -18.038 16.496 30.644 1.00 92.44 126 ALA A N 1
ATOM 1001 C CA . ALA A 1 126 ? -18.222 16.701 32.079 1.00 92.44 126 ALA A CA 1
ATOM 1002 C C . ALA A 1 126 ? -17.019 17.415 32.715 1.00 92.44 126 ALA A C 1
ATOM 1004 O O . ALA A 1 126 ? -17.194 18.292 33.561 1.00 92.44 126 ALA A O 1
ATOM 1005 N N . HIS A 1 127 ? -15.803 17.080 32.278 1.00 92.31 127 HIS A N 1
ATOM 1006 C CA . HIS A 1 127 ? -14.585 17.739 32.741 1.00 92.31 127 HIS A CA 1
ATOM 1007 C C . HIS A 1 127 ? -14.537 19.217 32.331 1.00 92.31 127 HIS A C 1
ATOM 1009 O O . HIS A 1 127 ? -14.211 20.068 33.153 1.00 92.31 127 HIS A O 1
ATOM 1015 N N . ILE A 1 128 ? -14.921 19.530 31.088 1.00 92.62 128 ILE A N 1
ATOM 1016 C CA . ILE A 1 128 ? -15.028 20.911 30.597 1.00 92.62 128 ILE A CA 1
ATOM 1017 C C . ILE A 1 128 ? -16.039 21.696 31.440 1.00 92.62 128 ILE A C 1
ATOM 1019 O O . ILE A 1 128 ? -15.702 22.756 31.957 1.00 92.62 128 ILE A O 1
ATOM 1023 N N . ALA A 1 129 ? -17.235 21.146 31.664 1.00 92.25 129 ALA A N 1
ATOM 1024 C CA . ALA A 1 129 ? -18.268 21.808 32.461 1.00 92.25 129 ALA A CA 1
ATOM 1025 C C . ALA A 1 129 ? -17.828 22.066 33.916 1.00 92.25 129 ALA A C 1
ATOM 1027 O O . ALA A 1 129 ? -18.168 23.095 34.497 1.00 92.25 129 ALA A O 1
ATOM 1028 N N . ALA A 1 130 ? -17.055 21.1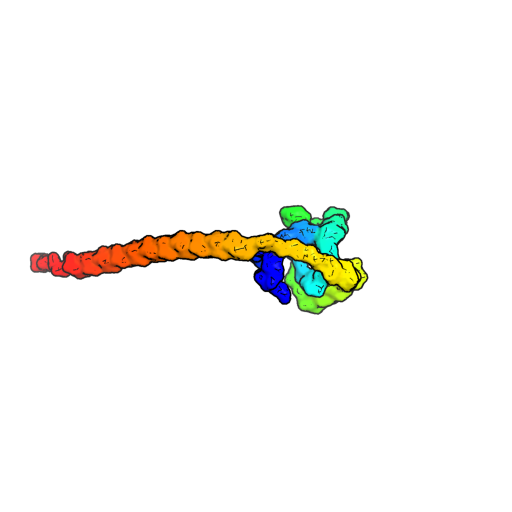53 34.514 1.00 90.38 130 ALA A N 1
ATOM 1029 C CA . ALA A 1 130 ? -16.501 21.341 35.855 1.00 90.38 130 ALA A CA 1
ATOM 1030 C C . ALA A 1 130 ? -15.471 22.483 35.902 1.00 90.38 130 ALA A C 1
ATOM 1032 O O . ALA A 1 130 ? -15.465 23.270 36.852 1.00 90.38 130 ALA A O 1
ATOM 1033 N N . ILE A 1 131 ? -14.627 22.603 34.874 1.00 90.88 131 ILE A N 1
ATOM 1034 C CA . ILE A 1 131 ? -13.671 23.710 34.745 1.00 90.88 131 ILE A CA 1
ATOM 1035 C C . ILE A 1 131 ? -14.420 25.038 34.591 1.00 90.88 131 ILE A C 1
ATOM 1037 O O . ILE A 1 131 ? -14.152 25.967 35.348 1.00 90.88 131 ILE A O 1
ATOM 1041 N N . GLU A 1 132 ? -15.417 25.103 33.706 1.00 86.94 132 GLU A N 1
ATOM 1042 C CA . GLU A 1 132 ? -16.244 26.303 33.501 1.00 86.94 132 GLU A CA 1
ATOM 1043 C C . GLU A 1 132 ? -16.971 26.734 34.787 1.00 86.94 132 GLU A C 1
ATOM 1045 O O . GLU A 1 132 ? -17.029 27.922 35.111 1.00 86.94 132 GLU A O 1
ATOM 1050 N N . GLN A 1 133 ? -17.487 25.781 35.572 1.00 79.31 133 GLN A N 1
ATOM 1051 C CA . GLN A 1 133 ? -18.104 26.084 36.867 1.00 79.31 133 GLN A CA 1
ATOM 1052 C C . GLN A 1 133 ? -17.089 26.606 37.887 1.00 79.31 133 GLN A C 1
ATOM 1054 O O . GLN A 1 133 ? -17.397 27.550 38.616 1.00 79.31 133 GLN A O 1
ATOM 1059 N N . THR A 1 134 ? -15.882 26.038 37.924 1.00 77.81 134 THR A N 1
ATOM 1060 C CA . THR A 1 134 ? -14.816 26.477 38.838 1.00 77.81 134 THR A CA 1
ATOM 1061 C C . THR A 1 134 ? -14.346 27.893 38.489 1.00 77.81 134 THR A C 1
ATOM 1063 O O . THR A 1 134 ? -14.274 28.746 39.370 1.00 77.81 134 THR A O 1
ATOM 1066 N N . GLU A 1 135 ? -14.152 28.193 37.201 1.00 72.25 135 GLU A N 1
ATOM 1067 C CA . GLU A 1 135 ? -13.824 29.549 36.737 1.00 72.25 135 GLU A CA 1
ATOM 1068 C C . GLU A 1 135 ? -14.948 30.553 37.035 1.00 72.25 135 GLU A C 1
ATOM 1070 O O . GLU A 1 135 ? -14.678 31.698 37.403 1.00 72.25 135 GLU A O 1
ATOM 1075 N N . SER A 1 136 ? -16.216 30.136 36.939 1.00 62.38 136 SER A N 1
ATOM 1076 C CA . SER A 1 136 ? -17.350 30.999 37.293 1.00 62.38 136 SER A CA 1
ATOM 1077 C C . SER A 1 136 ? -17.428 31.302 38.798 1.00 62.38 136 SER A C 1
ATOM 1079 O O . SER A 1 136 ? -17.799 32.410 39.184 1.00 62.38 136 SER A O 1
ATOM 1081 N N . LEU A 1 137 ? -17.037 30.355 39.659 1.00 58.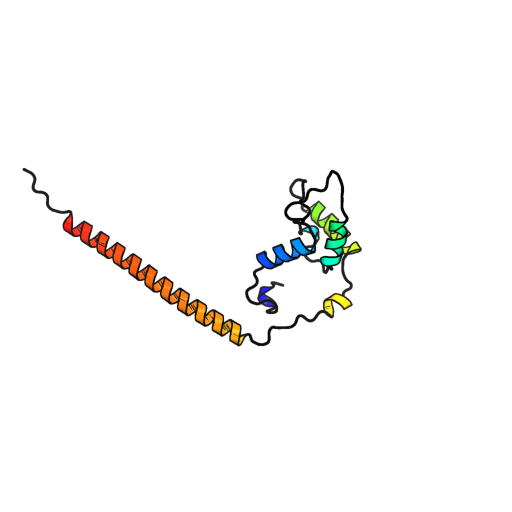03 137 LEU A N 1
ATOM 1082 C CA . LEU A 1 137 ? -17.019 30.518 41.118 1.00 58.03 137 LEU A CA 1
ATOM 1083 C C . LEU A 1 137 ? -15.857 31.410 41.585 1.00 58.03 137 LEU A C 1
ATOM 1085 O O . LEU A 1 137 ? -16.039 32.242 42.481 1.00 58.03 137 LEU A O 1
ATOM 1089 N N . ASP A 1 138 ? -14.694 31.304 40.943 1.00 55.88 138 ASP A N 1
ATOM 1090 C CA . ASP A 1 138 ? -13.539 32.162 41.230 1.00 55.88 138 ASP A CA 1
ATOM 1091 C C . ASP A 1 138 ? -13.785 33.626 40.813 1.00 55.88 138 ASP A C 1
ATOM 1093 O O . ASP A 1 138 ? -13.363 34.557 41.505 1.00 55.88 138 ASP A O 1
ATOM 1097 N N . GLN A 1 139 ? -14.564 33.872 39.751 1.00 54.41 139 GLN A N 1
ATOM 1098 C CA . GLN A 1 139 ? -14.970 35.234 39.369 1.00 54.41 139 GLN A CA 1
ATOM 1099 C C . GLN A 1 139 ? -15.954 35.882 40.362 1.00 54.41 139 GLN A C 1
ATOM 1101 O O . GLN A 1 139 ? -15.932 37.101 40.547 1.00 54.41 139 GLN A O 1
ATOM 1106 N N . VAL A 1 140 ? -16.796 35.094 41.042 1.00 54.19 140 VAL A N 1
ATOM 1107 C CA . VAL A 1 140 ? -17.779 35.606 42.019 1.00 54.19 140 VAL A CA 1
ATOM 1108 C C . VAL A 1 140 ? -17.138 35.884 43.385 1.00 54.19 140 VAL A C 1
ATOM 1110 O O . VAL A 1 140 ? -17.540 36.817 44.082 1.00 54.19 140 VAL A O 1
ATOM 1113 N N . THR A 1 141 ? 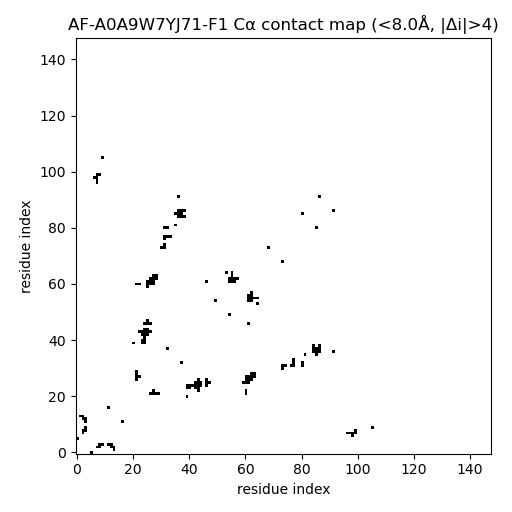-16.107 35.128 43.769 1.00 53.69 141 THR A N 1
ATOM 1114 C CA . THR A 1 141 ? -15.421 35.274 45.068 1.00 53.69 141 THR A CA 1
ATOM 1115 C C . THR A 1 141 ? -14.305 36.332 45.069 1.00 53.69 141 THR A C 1
ATOM 1117 O O . THR A 1 141 ? -13.901 36.793 46.137 1.00 53.69 141 THR A O 1
ATOM 1120 N N . GLY A 1 142 ? -13.862 36.802 43.897 1.00 50.69 142 GLY A N 1
ATOM 1121 C CA . GLY A 1 142 ? -12.788 37.795 43.745 1.00 50.69 142 GLY A CA 1
ATOM 1122 C C . GLY A 1 142 ? -13.139 39.267 44.027 1.00 50.69 142 GLY A C 1
ATOM 1123 O O . GLY A 1 142 ? -12.247 40.115 43.964 1.00 50.69 142 GLY A O 1
ATOM 1124 N N . THR A 1 143 ? -14.387 39.617 44.369 1.00 51.28 143 THR A N 1
ATOM 1125 C CA . THR A 1 143 ? -14.798 41.031 44.520 1.00 51.28 143 THR A CA 1
ATOM 1126 C C . THR A 1 143 ? -15.199 41.390 45.952 1.00 51.28 143 THR A C 1
ATOM 1128 O O . THR A 1 143 ? -16.384 41.496 46.255 1.00 51.28 143 THR A O 1
ATOM 1131 N N . LYS A 1 144 ? -14.212 41.599 46.836 1.00 50.59 144 LYS A N 1
ATOM 1132 C CA . LYS A 1 144 ? -14.236 42.570 47.959 1.00 50.59 144 LYS A CA 1
ATOM 1133 C C . LYS A 1 144 ? -12.939 42.468 48.775 1.00 50.59 144 LYS A C 1
ATOM 1135 O O . LYS A 1 144 ? -12.839 41.675 49.704 1.00 50.59 144 LYS A O 1
ATOM 1140 N N . ARG A 1 145 ? -11.958 43.323 48.473 1.00 47.94 145 ARG A N 1
ATOM 1141 C CA . ARG A 1 145 ? -11.003 43.797 49.489 1.00 47.94 145 ARG A CA 1
ATOM 1142 C C . ARG A 1 145 ? -11.365 45.248 49.818 1.00 47.94 145 ARG A C 1
ATOM 1144 O O . ARG A 1 145 ? -11.400 46.049 48.884 1.00 47.94 145 ARG A O 1
ATOM 1151 N N . PRO A 1 146 ? -11.694 45.586 51.077 1.00 48.22 146 PRO A N 1
ATOM 1152 C CA . PRO A 1 146 ? -11.843 46.973 51.476 1.00 48.22 146 PRO A CA 1
ATOM 1153 C C . PRO A 1 146 ? -10.461 47.628 51.492 1.00 48.22 146 PRO A C 1
ATOM 1155 O O . PRO A 1 146 ? -9.490 47.038 51.962 1.00 48.22 146 PRO A O 1
ATOM 1158 N N . HIS A 1 147 ? -10.394 48.823 50.916 1.00 46.19 147 HIS A N 1
ATOM 1159 C CA . HIS A 1 147 ? -9.254 49.719 51.032 1.00 46.19 147 HIS A CA 1
ATOM 1160 C C . HIS A 1 147 ? -9.289 50.325 52.443 1.00 46.19 147 HIS A C 1
ATOM 1162 O O . HIS A 1 147 ? -10.236 51.046 52.759 1.00 46.19 147 HIS A O 1
ATOM 1168 N N . GLU A 1 148 ? -8.286 50.015 53.260 1.00 41.56 148 GLU A N 1
ATOM 1169 C CA . GLU A 1 148 ? -7.839 50.860 54.378 1.00 41.56 148 GLU A CA 1
ATOM 1170 C C . GLU A 1 148 ? -6.505 51.507 53.999 1.00 41.56 148 GLU A C 1
ATOM 1172 O O . GLU A 1 148 ? -5.708 50.839 53.293 1.00 41.56 148 GLU A O 1
#

Foldseek 3Di:
DAPPVVQLDPPDDPVNVLVVLQQLLLANDCLLVPPADFRSNVNNVVQLPDDDPLFDHDPSHTYPPDDDDDPVNSVVSNVVCNVVTHDDPVVVVPDDRDRDPDPPVVVVVVVVVVVVVVVVVVVVVVVVVVVVVVVVVCVVPPPDDDDD

Nearest PDB structures (foldseek):
  8a30-assembly1_A  TM=2.292E-01  e=5.175E+00  Chloroflexus aurantiacus J-10-fl

Solvent-accessible surface area (backbone atoms only — not comparable to full-atom values): 8918 Å² total; per-residue (Å²): 138,55,69,78,76,65,57,52,51,79,92,63,49,71,67,59,51,51,56,50,50,25,60,40,32,23,25,69,77,55,75,44,53,65,94,57,56,60,63,43,58,64,46,14,55,56,46,65,71,60,76,55,97,83,65,44,68,60,93,83,15,39,48,80,87,65,76,86,77,51,72,66,57,37,51,52,48,25,55,54,44,47,79,72,46,50,58,57,68,69,63,64,69,67,62,75,78,72,62,66,95,46,69,62,61,54,48,51,50,50,53,50,52,50,53,53,52,53,50,54,50,48,54,52,52,52,51,51,53,52,51,54,50,51,56,54,50,55,64,67,70,69,77,79,79,84,88,130

Radius of gyration: 27.47 Å; Cα contacts (8 Å, |Δi|>4): 93; chains: 1; bounding box: 51×66×74 Å

Sequence (148 aa):
MKIIESECLPGKTIAQMNLQTQRMLGQQGTAEFNGLHVDALQIGQINEMRQGPEIRRKNNCIVNMGGKLTREEVERRRKEHRAKFEVAEDVWTSIVLPRPDNSLVLLDRKREEMKCLAKELGDVVAHIAAIEQTESLDQVTGTKRPHE

Mean predicted aligned error: 13.33 Å

Secondary structure (DSSP, 8-state):
--TTTT-SSTT--HHHHHHHHHHHHTBS--TTTTT--B-HHHHHHHHHH--STT-EEETTEEE--SSPPPHHHHHHHHHHHHHHHBPPHHHHHH--PPPPS-HHHHHHHHHHHHHHHHHHHHHHHHHHHHHHHHHHHHHHHT------

=== Feature glossary ===
The record interleaves many kinds of information about one protein. Here is each kind framed as the question it answers.

Q: What does the local fold look like, residue by residue?
A: A 3Di character summarizes, for each residue, the relative orientation of the Cα frame of its nearest spatial neighbor. Because it encodes fold topology rather than chemistry, 3Di alignments detect remote structural similarity that sequence alignment misses.

Q: Which residues are in helices, strands, or loops?
A: Secondary structure is the local, repeating backbone conformation. DSSP classifies it into eight states by reading the hydrogen-bond network: three helix types (H, G, I), two β types (E, B), two non-regular types (T, S), and unstructured coil (-).

Q: How big and how compact is the whole molecule?
A: Three whole-structure scalars: the radius of gyration (RMS distance of Cα from centroid, in Å), the count of Cα–Cα contacts (pairs closer than 8 Å and separated by more than four residues in sequence — i.e. tertiary, not local, contacts), and the bounding-box dimensions. Together they distinguish compact globular folds from extended fibres or disordered chains.

Q: How confident is the AlphaFold model at each residue?
A: For AlphaFold models, the B-factor field carries pLDDT — the model's own estimate of local accuracy on a 0–100 scale. Regions with pLDDT<50 should be treated as essentially unmodeled; they often correspond to intrinsically disordered segments.

Q: What family and function is it annotated with?
A: Functional annotations link the protein to curated databases. InterPro entries identify conserved domains and families by matching the sequence against member-database signatures (Pfam, PROSITE, CDD, …). Gene Ontology (GO) terms describe molecular function, biological process, and cellular component in a controlled vocabulary. CATH places the structure in a hierarchical fold classification (Class/Architecture/Topology/Homologous-superfamily). The organism is the source species.

Q: What known structures does this most resemble?
A: Nearest PDB neighbors are the top structural matches found by Foldseek when searching this structure against the entire Protein Data Bank. Each hit reports a TM-score (0 to 1; >0.5 almost always implies the same fold) and an E-value. These are *structural* homologs — they may share no detectable sequence similarity.

Q: Which residues are buried vs exposed?
A: Solvent-accessible surface area (SASA) is the area in Å² traced out by the centre of a 1.4 Å probe sphere (a water molecule) rolled over the protein's van der Waals surface (Shrake–Rupley / Lee–Richards construction). Buried residues have near-zero SASA; fully exposed residues can exceed 200 Å². The total SASA scales roughly with the number of surface residues.

Q: What are the backbone torsion angles?
A: φ (phi) and ψ (psi) are the two rotatable backbone dihedrals per residue: φ is the C(i-1)–N–Cα–C torsion, ψ is the N–Cα–C–N(i+1) torsion, both in degrees on (−180°, 180°]. α-helical residues cluster near (−60°, −45°); β-strand residues near (−120°, +130°). A Ramachandran plot is simply a scatter of (φ, ψ) for every residue.

Q: Are the domains correctly placed relative to each other?
A: Predicted aligned error is AlphaFold's pairwise confidence. Unlike pLDDT (per-residue), PAE is per-residue-pair and captures whether two parts of the structure are correctly placed relative to each other. Units are ångströms of expected positional error.

Q: What if only a Cα trace is available?
A: P-SEA three-state annotation labels each residue as helix, strand, or coil based purely on the geometry of the Cα trace. It serves as a fallback when the full backbone (and thus DSSP) is unavailable.

Q: What is the amino-acid chain?
A: This is the polypeptide sequence — one letter per residue, N-terminus first. Length ranges from a few dozen residues for small domains to over a thousand for large multi-domain proteins.

Q: What do the rendered images show?
A: The six renders are orthographic views along the three Cartesian axes in both directions. Representation (cartoon, sticks, or surface) and color scheme (sequence-rainbow or by-chain) vary across proteins so the training set covers all the common visualization conventions.

Q: What do the diagnostic plots show?
A: Plot images: a contact map (which residues are close in 3D, as an N×N binary image), a Ramachandran scatter (backbone torsion angles, revealing secondary-structure composition at a glance), and — for AlphaFold structures — a PAE heatmap (pairwise prediction confidence).

Q: How mobile is each atom in the crystal?
A: B-factor (Debye–Waller factor) reflects atomic displacement in the crystal lattice. It is an experimental observable (units Å²), not a prediction; low values mean the atom is pinned down, high values mean it moves or is heterogeneous across the crystal.

Q: Where is each backbone atom in 3D?
A: The mmCIF table is the protein's shape written out atom by atom. For each backbone N, Cα, C, and carbonyl O, it records an (x, y, z) coordinate triple in Å plus the residue type, chain letter, and residue number.